Protein AF-A0A3A6EUA2-F1 (afdb_monomer_lite)

pLDDT: mean 83.59, std 13.39, range [35.97, 95.81]

Radius of gyration: 17.65 Å; chains: 1; bounding box: 39×46×36 Å

Structure (mmCIF, N/CA/C/O backbone):
data_AF-A0A3A6EUA2-F1
#
_entry.id   AF-A0A3A6EUA2-F1
#
loop_
_atom_site.group_PDB
_atom_site.id
_atom_site.type_symbol
_atom_site.label_atom_id
_atom_site.label_alt_id
_atom_site.label_comp_id
_atom_site.label_asym_id
_atom_site.label_entity_id
_atom_site.label_seq_id
_atom_site.pdbx_PDB_ins_code
_atom_site.Cartn_x
_atom_site.Cartn_y
_atom_site.Cartn_z
_atom_site.occupancy
_atom_site.B_iso_or_equiv
_atom_site.auth_seq_id
_atom_site.auth_comp_id
_atom_site.auth_asym_id
_atom_site.auth_atom_id
_atom_site.pdbx_PDB_model_num
ATOM 1 N N . MET A 1 1 ? -10.809 -19.022 -12.053 1.00 84.44 1 MET A N 1
ATOM 2 C CA . MET A 1 1 ? -10.882 -19.783 -10.782 1.00 84.44 1 MET A CA 1
ATOM 3 C C . MET A 1 1 ? -10.867 -18.780 -9.638 1.00 84.44 1 MET A C 1
ATOM 5 O O . MET A 1 1 ? -10.241 -17.745 -9.815 1.00 84.44 1 MET A O 1
ATOM 9 N N . LYS A 1 2 ? -11.580 -19.013 -8.531 1.00 87.06 2 LYS A N 1
ATOM 10 C CA . LYS A 1 2 ? -11.620 -18.087 -7.384 1.00 87.06 2 LYS A CA 1
ATOM 11 C C . LYS A 1 2 ? -11.144 -18.812 -6.129 1.00 87.06 2 LYS A C 1
ATOM 13 O O . LYS A 1 2 ? -11.432 -19.995 -5.977 1.00 87.06 2 LYS A O 1
ATOM 18 N N . TYR A 1 3 ? -10.453 -18.092 -5.256 1.00 91.44 3 TYR A N 1
ATOM 19 C CA . TYR A 1 3 ? -9.999 -18.577 -3.957 1.00 91.44 3 TYR A CA 1
ATOM 20 C C . TYR A 1 3 ? -10.635 -17.722 -2.860 1.00 91.44 3 TYR A C 1
ATOM 22 O O . TYR A 1 3 ? -10.903 -16.541 -3.084 1.00 91.44 3 TYR A O 1
ATOM 30 N N . ARG A 1 4 ? -10.884 -18.318 -1.693 1.00 91.94 4 ARG A N 1
ATOM 31 C CA . ARG A 1 4 ? -11.305 -17.618 -0.477 1.00 91.94 4 ARG A CA 1
ATOM 32 C C . ARG A 1 4 ? -10.273 -17.902 0.606 1.00 91.94 4 ARG A C 1
ATOM 34 O O . ARG A 1 4 ? -9.814 -19.035 0.723 1.00 91.94 4 ARG A O 1
ATOM 41 N N . ILE A 1 5 ? -9.930 -16.873 1.362 1.00 91.94 5 ILE A N 1
ATOM 42 C CA . ILE A 1 5 ? -9.079 -16.960 2.540 1.00 91.94 5 ILE A CA 1
ATOM 43 C C . ILE A 1 5 ? -9.804 -16.239 3.675 1.00 91.94 5 ILE A C 1
ATOM 45 O O . ILE A 1 5 ? -10.404 -15.190 3.443 1.00 91.94 5 ILE A O 1
ATOM 49 N N . GLU A 1 6 ? -9.783 -16.824 4.864 1.00 94.75 6 GLU A N 1
ATOM 50 C CA . GLU A 1 6 ? -10.215 -16.168 6.096 1.00 94.75 6 GLU A CA 1
ATOM 51 C C . GLU A 1 6 ? -8.960 -15.728 6.836 1.00 94.75 6 GLU A C 1
ATOM 53 O O . GLU A 1 6 ? -8.007 -16.498 6.980 1.00 94.75 6 GLU A O 1
ATOM 58 N N . ILE A 1 7 ? -8.935 -14.458 7.213 1.00 94.50 7 ILE A N 1
ATOM 59 C CA . ILE A 1 7 ? -7.774 -13.788 7.780 1.00 94.50 7 ILE A CA 1
ATOM 60 C C . ILE A 1 7 ? -8.240 -12.814 8.851 1.00 94.50 7 ILE A C 1
ATOM 62 O O . ILE A 1 7 ? -9.325 -12.243 8.744 1.00 94.50 7 ILE A O 1
ATOM 66 N N . SER A 1 8 ? -7.410 -12.608 9.867 1.00 94.31 8 SER A N 1
ATOM 67 C CA . SER A 1 8 ? -7.662 -11.582 10.875 1.00 94.31 8 SER A CA 1
ATOM 68 C C . SER A 1 8 ? -7.490 -10.174 10.300 1.00 94.31 8 SER A C 1
ATOM 70 O O . SER A 1 8 ? -6.856 -9.976 9.259 1.00 94.31 8 SER A O 1
ATOM 72 N N . GLU A 1 9 ? -7.993 -9.170 11.020 1.00 91.88 9 GLU A N 1
ATOM 73 C CA . GLU A 1 9 ? -7.796 -7.755 10.680 1.00 91.88 9 GLU A CA 1
ATOM 74 C C . GLU A 1 9 ? -6.305 -7.402 10.526 1.00 91.88 9 GLU A C 1
ATOM 76 O O . GLU A 1 9 ? -5.906 -6.727 9.576 1.00 91.88 9 GLU A O 1
ATOM 81 N N . GLU A 1 10 ? -5.452 -7.930 11.408 1.00 93.62 10 GLU A N 1
ATOM 82 C CA . GLU A 1 10 ? -4.006 -7.704 11.343 1.00 93.62 10 GLU A CA 1
ATOM 83 C C . GLU A 1 10 ? -3.371 -8.367 10.113 1.00 93.62 10 GLU A C 1
ATOM 85 O O . GLU A 1 10 ? -2.523 -7.772 9.449 1.00 93.62 10 GLU A O 1
ATOM 90 N N . GLN A 1 11 ? -3.801 -9.577 9.752 1.00 95.50 11 GLN A N 1
ATOM 91 C CA . GLN A 1 11 ? -3.333 -10.236 8.531 1.00 95.50 11 GLN A CA 1
ATOM 92 C C . GLN A 1 11 ? -3.772 -9.468 7.279 1.00 95.50 11 GLN A C 1
ATOM 94 O O . GLN A 1 11 ? -2.970 -9.295 6.362 1.00 95.50 11 GLN A O 1
ATOM 99 N N . LEU A 1 12 ? -5.007 -8.955 7.254 1.00 93.50 12 LEU A N 1
ATOM 100 C CA . LEU A 1 12 ? -5.506 -8.097 6.179 1.00 93.50 12 LEU A CA 1
ATOM 101 C C . LEU A 1 12 ? -4.660 -6.822 6.047 1.00 93.50 12 LEU A C 1
ATOM 103 O O . LEU A 1 12 ? -4.258 -6.463 4.938 1.00 93.50 12 LEU A O 1
ATOM 107 N N . ARG A 1 13 ? -4.320 -6.183 7.174 1.00 91.44 13 ARG A N 1
ATOM 108 C CA . ARG A 1 13 ? -3.425 -5.017 7.217 1.00 91.44 13 ARG A CA 1
ATOM 109 C C . ARG A 1 13 ? -2.044 -5.338 6.645 1.00 91.44 13 ARG A C 1
ATOM 111 O O . ARG A 1 13 ? -1.555 -4.599 5.793 1.00 91.44 13 ARG A O 1
ATOM 118 N N . VAL A 1 14 ? -1.429 -6.441 7.073 1.00 94.31 14 VAL A N 1
ATOM 119 C CA . VAL A 1 14 ? -0.108 -6.874 6.587 1.00 94.31 14 VAL A CA 1
ATOM 120 C C . VAL A 1 14 ? -0.135 -7.195 5.091 1.00 94.31 14 VAL A C 1
ATOM 122 O O . VAL A 1 14 ? 0.789 -6.815 4.374 1.00 94.31 14 VAL A O 1
ATOM 125 N N . ILE A 1 15 ? -1.193 -7.844 4.593 1.00 95.06 15 ILE A N 1
ATOM 126 C CA . ILE A 1 15 ? -1.358 -8.110 3.157 1.00 95.06 15 ILE A CA 1
ATOM 127 C C . ILE A 1 15 ? -1.436 -6.796 2.375 1.00 95.06 15 ILE A C 1
ATOM 129 O O . ILE A 1 15 ? -0.753 -6.665 1.361 1.00 95.06 15 ILE A O 1
ATOM 133 N N . GLY A 1 16 ? -2.211 -5.817 2.853 1.00 92.38 16 GLY A N 1
ATOM 134 C CA . GLY A 1 16 ? -2.300 -4.495 2.228 1.00 92.38 16 GLY A CA 1
ATOM 135 C C . GLY A 1 16 ? -0.933 -3.827 2.085 1.00 92.38 16 GLY A C 1
ATOM 136 O O . GLY A 1 16 ? -0.552 -3.444 0.980 1.00 92.38 16 GLY A O 1
ATOM 137 N N . LEU A 1 17 ? -0.160 -3.786 3.177 1.00 90.88 17 LEU A N 1
ATOM 138 C CA . LEU A 1 17 ? 1.201 -3.236 3.182 1.00 90.88 17 LEU A CA 1
ATOM 139 C C . LEU A 1 17 ? 2.130 -3.970 2.208 1.00 90.88 17 LEU A C 1
ATOM 141 O O . LEU A 1 17 ? 2.825 -3.339 1.418 1.00 90.88 17 LEU A O 1
ATOM 145 N N . ALA A 1 18 ? 2.111 -5.304 2.216 1.00 93.94 18 ALA A N 1
ATOM 146 C CA . ALA A 1 18 ? 2.976 -6.102 1.354 1.00 93.94 18 ALA A CA 1
ATOM 147 C C . ALA A 1 18 ? 2.669 -5.900 -0.141 1.00 93.94 18 ALA A C 1
ATOM 149 O O . ALA A 1 18 ? 3.586 -5.851 -0.966 1.00 93.94 18 ALA A O 1
ATOM 150 N N . VAL A 1 19 ? 1.387 -5.789 -0.507 1.00 93.81 19 VAL A N 1
ATOM 151 C CA . VAL A 1 19 ? 0.981 -5.555 -1.901 1.00 93.81 19 VAL A CA 1
ATOM 152 C C . VAL A 1 19 ? 1.348 -4.140 -2.349 1.00 93.81 19 VAL A C 1
ATOM 154 O O . VAL A 1 19 ? 1.842 -3.980 -3.469 1.00 93.81 19 VAL A O 1
ATOM 157 N N . ASP A 1 20 ? 1.158 -3.136 -1.490 1.00 90.50 20 ASP A N 1
ATOM 158 C CA . ASP A 1 20 ? 1.535 -1.749 -1.773 1.00 90.50 20 ASP A CA 1
ATOM 159 C C . ASP A 1 20 ? 3.057 -1.599 -1.949 1.00 90.50 20 ASP A C 1
ATOM 161 O O . ASP A 1 20 ? 3.524 -1.098 -2.976 1.00 90.50 20 ASP A O 1
ATOM 165 N N . GLU A 1 21 ? 3.862 -2.144 -1.032 1.00 91.56 21 GLU A N 1
ATOM 166 C CA . GLU A 1 21 ? 5.326 -2.138 -1.156 1.00 91.56 21 GLU A CA 1
ATOM 167 C C . GLU A 1 21 ? 5.800 -2.851 -2.425 1.00 91.56 21 GLU A C 1
ATOM 169 O O . GLU A 1 21 ? 6.637 -2.327 -3.172 1.00 91.56 21 GLU A O 1
ATOM 174 N N . TYR A 1 22 ? 5.241 -4.031 -2.719 1.00 92.38 22 TYR A N 1
ATOM 175 C CA . TYR A 1 22 ? 5.538 -4.741 -3.958 1.00 92.38 22 TYR A CA 1
ATOM 176 C C . TYR A 1 22 ? 5.229 -3.867 -5.179 1.00 92.38 22 TYR A C 1
ATOM 178 O O . TYR A 1 22 ? 6.068 -3.750 -6.078 1.00 92.38 22 TYR A O 1
ATOM 186 N N . MET A 1 23 ? 4.058 -3.226 -5.219 1.00 89.56 23 MET A N 1
ATOM 187 C CA . MET A 1 23 ? 3.668 -2.341 -6.314 1.00 89.56 23 MET A CA 1
ATOM 188 C C . MET A 1 23 ? 4.677 -1.202 -6.487 1.00 89.56 23 MET A C 1
ATOM 190 O O . MET A 1 23 ? 5.211 -1.027 -7.588 1.00 89.56 23 MET A O 1
ATOM 194 N N . ARG A 1 24 ? 4.998 -0.477 -5.409 1.00 88.44 24 ARG A N 1
ATOM 195 C CA . ARG A 1 24 ? 5.923 0.666 -5.433 1.00 88.44 24 ARG A CA 1
ATOM 196 C C . ARG A 1 24 ? 7.300 0.274 -5.955 1.00 88.44 24 ARG A C 1
ATOM 198 O O . ARG A 1 24 ? 7.843 0.947 -6.834 1.00 88.44 24 ARG A O 1
ATOM 205 N N . LEU A 1 25 ? 7.824 -0.869 -5.507 1.00 89.12 25 LEU A N 1
ATOM 206 C CA . LEU A 1 25 ? 9.095 -1.420 -5.983 1.00 89.12 25 LEU A CA 1
ATOM 207 C C . LEU A 1 25 ? 9.061 -1.770 -7.477 1.00 89.12 25 LEU A C 1
ATOM 209 O O . LEU A 1 25 ? 10.017 -1.491 -8.203 1.00 89.12 25 LEU A O 1
ATOM 213 N N . ARG A 1 26 ? 7.973 -2.379 -7.972 1.00 87.31 26 ARG A N 1
ATOM 214 C CA . ARG A 1 26 ? 7.845 -2.736 -9.401 1.00 87.31 26 ARG A CA 1
ATOM 215 C C . ARG A 1 26 ? 7.635 -1.526 -10.309 1.00 87.31 26 ARG A C 1
ATOM 217 O O . ARG A 1 26 ? 7.887 -1.665 -11.512 1.00 87.31 26 ARG A O 1
ATOM 224 N N . MET A 1 27 ? 7.166 -0.411 -9.754 1.00 83.81 27 MET A N 1
ATOM 225 C CA . MET A 1 27 ? 6.855 0.827 -10.470 1.00 83.81 27 MET A CA 1
ATOM 226 C C . MET A 1 27 ? 7.936 1.900 -10.359 1.00 83.81 27 MET A C 1
ATOM 228 O O . MET A 1 27 ? 7.920 2.850 -11.138 1.00 83.81 27 MET A O 1
ATOM 232 N N . GLY A 1 28 ? 8.888 1.747 -9.440 1.00 87.62 28 GLY A N 1
ATOM 233 C CA . GLY A 1 28 ? 9.893 2.772 -9.178 1.00 87.62 28 GLY A CA 1
ATOM 234 C C . GLY A 1 28 ? 9.348 3.977 -8.405 1.00 87.62 28 GLY A C 1
ATOM 235 O O . GLY A 1 28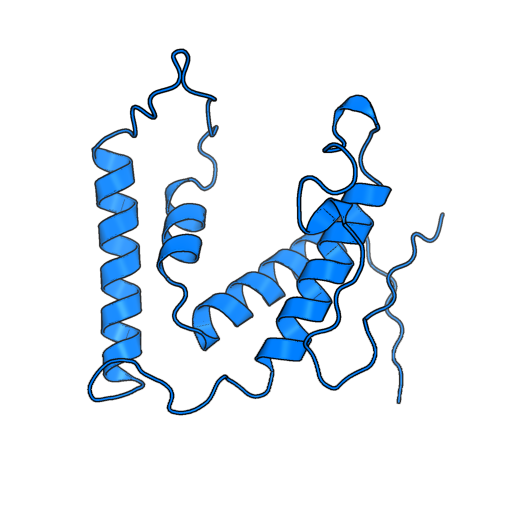 ? 9.902 5.068 -8.508 1.00 87.62 28 GLY A O 1
ATOM 236 N N . GLN A 1 29 ? 8.262 3.803 -7.643 1.00 88.31 29 GLN A N 1
ATOM 237 C CA . GLN A 1 29 ? 7.668 4.843 -6.790 1.00 88.31 29 GLN A CA 1
ATOM 238 C C . GLN A 1 29 ? 8.432 4.945 -5.463 1.00 88.31 29 GLN A C 1
ATOM 240 O O . GLN A 1 29 ? 7.934 4.614 -4.389 1.00 88.31 29 GLN A O 1
ATOM 245 N N . PHE A 1 30 ? 9.700 5.348 -5.54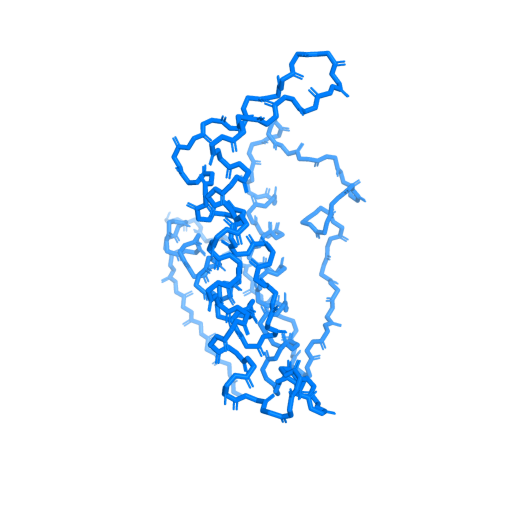8 1.00 92.06 30 PHE A N 1
ATOM 246 C CA . PHE A 1 30 ? 10.593 5.375 -4.388 1.00 92.06 30 PHE A CA 1
ATOM 247 C C . PHE A 1 30 ? 10.417 6.595 -3.495 1.00 92.06 30 PHE A C 1
ATOM 249 O O . PHE A 1 30 ? 10.916 6.571 -2.378 1.00 92.06 30 PHE A O 1
ATOM 256 N N . ASP A 1 31 ? 9.729 7.635 -3.968 1.00 89.44 31 ASP A N 1
ATOM 257 C CA . ASP A 1 31 ? 9.362 8.783 -3.138 1.00 89.44 31 ASP A CA 1
ATOM 258 C C . ASP A 1 31 ? 8.458 8.338 -1.986 1.00 89.44 31 ASP A C 1
ATOM 260 O O . ASP A 1 31 ? 8.832 8.485 -0.824 1.00 89.44 31 ASP A O 1
ATOM 264 N N . ASP A 1 32 ? 7.343 7.679 -2.310 1.00 87.00 32 ASP A N 1
ATOM 265 C CA . ASP A 1 32 ? 6.382 7.220 -1.308 1.00 87.00 32 ASP A CA 1
ATOM 266 C C . 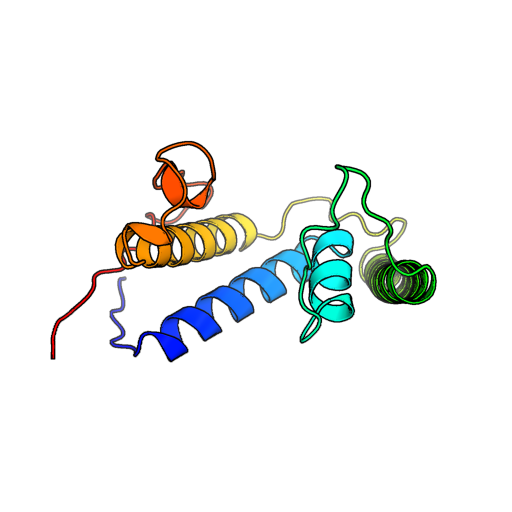ASP A 1 32 ? 6.995 6.131 -0.404 1.00 87.00 32 ASP A C 1
ATOM 268 O O . ASP A 1 32 ? 6.822 6.147 0.813 1.00 87.00 32 ASP A O 1
ATOM 272 N N . LEU A 1 33 ? 7.763 5.185 -0.973 1.00 90.25 33 LEU A N 1
ATOM 273 C CA . LEU A 1 33 ? 8.474 4.163 -0.186 1.00 90.25 33 LEU A CA 1
ATOM 274 C C . LEU A 1 33 ? 9.486 4.790 0.789 1.00 90.25 33 LEU A C 1
ATOM 276 O O . LEU A 1 33 ? 9.592 4.365 1.937 1.00 90.25 33 LEU A O 1
ATOM 280 N N . ALA A 1 34 ? 10.257 5.782 0.338 1.00 91.94 34 ALA A N 1
ATOM 281 C CA . ALA A 1 34 ? 11.239 6.447 1.184 1.00 91.94 34 ALA A CA 1
ATOM 282 C C . ALA A 1 34 ? 10.577 7.278 2.283 1.00 91.94 34 ALA A C 1
ATOM 284 O O . ALA A 1 34 ? 11.120 7.346 3.387 1.00 91.94 34 ALA A O 1
ATOM 285 N N . GLU A 1 35 ? 9.423 7.885 1.996 1.00 87.38 35 GLU A N 1
ATOM 286 C CA . GLU A 1 35 ? 8.609 8.563 2.996 1.00 87.38 35 GLU A CA 1
ATOM 287 C C . GLU A 1 35 ? 8.162 7.570 4.072 1.00 87.38 35 GLU A C 1
ATOM 289 O O . GLU A 1 35 ? 8.511 7.742 5.241 1.00 87.38 35 GLU A O 1
ATOM 294 N N . ASP A 1 36 ? 7.500 6.479 3.696 1.00 85.44 36 ASP A N 1
ATOM 295 C CA . ASP A 1 36 ? 6.998 5.513 4.676 1.00 85.44 36 ASP A CA 1
ATOM 296 C C . ASP A 1 36 ? 8.123 4.927 5.547 1.00 85.44 36 ASP A C 1
ATOM 298 O O . ASP A 1 36 ? 7.997 4.906 6.770 1.00 85.44 36 ASP A O 1
ATOM 302 N N . LEU A 1 37 ? 9.282 4.596 4.968 1.00 88.12 37 LEU A N 1
ATOM 303 C CA . LEU A 1 37 ? 10.445 4.110 5.725 1.00 88.12 37 LEU A CA 1
ATOM 304 C C . LEU A 1 37 ? 11.110 5.174 6.614 1.00 88.12 37 LEU A C 1
ATOM 306 O O . LEU A 1 37 ? 11.700 4.849 7.648 1.00 88.12 37 LEU A O 1
ATOM 310 N N . ALA A 1 38 ? 11.111 6.443 6.199 1.00 87.38 38 ALA A N 1
ATOM 311 C CA . ALA A 1 38 ? 11.743 7.515 6.964 1.00 87.38 38 ALA A CA 1
ATOM 312 C C . ALA A 1 38 ? 10.889 7.953 8.158 1.00 87.38 38 ALA A C 1
ATOM 314 O O . ALA A 1 38 ? 11.457 8.330 9.187 1.00 87.38 38 ALA A O 1
ATOM 315 N N . TYR A 1 39 ? 9.563 7.902 8.011 1.00 79.56 39 TYR A N 1
ATOM 316 C CA . TYR A 1 39 ? 8.596 8.310 9.031 1.00 79.56 39 TYR A CA 1
ATOM 317 C C . TYR A 1 39 ? 8.025 7.141 9.844 1.00 79.56 39 TYR A C 1
ATOM 319 O O . TYR A 1 39 ? 7.212 7.386 10.736 1.00 79.56 39 TYR A O 1
ATOM 327 N N . ASP A 1 40 ? 8.442 5.899 9.587 1.00 82.56 40 ASP A N 1
ATOM 328 C CA . ASP A 1 40 ? 8.016 4.743 10.379 1.00 82.56 40 ASP A CA 1
ATOM 329 C C . ASP A 1 40 ? 8.327 4.932 11.875 1.00 82.56 40 ASP A C 1
ATOM 331 O O . ASP A 1 40 ? 9.427 5.333 12.267 1.00 82.56 40 ASP A O 1
ATOM 335 N N . GLY A 1 41 ? 7.319 4.697 12.716 1.00 70.81 41 GLY A N 1
ATOM 336 C CA . GLY A 1 41 ? 7.375 4.919 14.163 1.00 70.81 41 GLY A CA 1
ATOM 337 C C . GLY A 1 41 ? 7.492 6.384 14.609 1.00 70.81 41 GLY A C 1
ATOM 338 O O . GLY A 1 41 ? 7.521 6.649 15.813 1.00 70.81 41 GLY A O 1
ATOM 339 N N . ILE A 1 42 ? 7.535 7.349 13.685 1.00 71.69 42 ILE A N 1
ATOM 340 C CA . ILE A 1 42 ? 7.582 8.778 14.001 1.00 71.69 42 ILE A CA 1
ATOM 341 C C . ILE A 1 42 ? 6.157 9.327 13.927 1.00 71.69 42 ILE A C 1
ATOM 343 O O . ILE A 1 42 ? 5.530 9.262 12.867 1.00 71.69 42 ILE A O 1
ATOM 347 N N . PRO A 1 43 ? 5.621 9.913 15.015 1.00 59.50 43 PRO A N 1
ATOM 348 C CA . PRO A 1 43 ? 4.336 10.582 14.952 1.00 59.50 43 PRO A CA 1
ATOM 349 C C . PRO A 1 43 ? 4.396 11.638 13.851 1.00 59.50 43 PRO A C 1
ATOM 351 O O . PRO A 1 43 ? 5.185 12.583 13.934 1.00 59.50 43 PRO A O 1
ATOM 354 N N . ARG A 1 44 ? 3.551 11.492 12.822 1.00 54.88 44 ARG A N 1
ATOM 355 C CA . ARG A 1 44 ? 3.266 12.554 11.850 1.00 54.88 44 ARG A CA 1
ATOM 356 C C . ARG A 1 44 ? 2.494 13.636 12.601 1.00 54.88 44 ARG A C 1
ATOM 358 O O . ARG A 1 44 ? 1.285 13.782 12.447 1.00 54.88 44 ARG A O 1
ATOM 365 N N . VAL A 1 45 ? 3.162 14.328 13.526 1.00 46.62 45 VAL A N 1
ATOM 366 C CA . VAL A 1 45 ? 2.566 15.432 14.261 1.00 46.62 45 VAL A CA 1
ATOM 367 C C . VAL A 1 45 ? 2.187 16.426 13.188 1.00 46.62 45 VAL A C 1
ATOM 369 O O . VAL A 1 45 ? 3.047 16.962 12.493 1.00 46.62 45 VAL A O 1
ATOM 372 N N . LYS A 1 46 ? 0.879 16.612 13.037 1.00 41.56 46 LYS A N 1
ATOM 373 C CA . LYS A 1 46 ? 0.247 17.754 12.398 1.00 41.56 46 LYS A CA 1
ATOM 374 C C . LYS A 1 46 ? 0.944 18.982 12.983 1.00 41.56 46 LYS A C 1
ATOM 376 O O . LYS A 1 46 ? 0.581 19.437 14.065 1.00 41.56 46 LYS A O 1
ATOM 381 N N . ALA A 1 47 ? 2.030 19.425 12.352 1.00 39.06 47 ALA A N 1
ATOM 382 C CA . ALA A 1 47 ? 2.813 20.546 12.821 1.00 39.06 47 ALA A CA 1
ATOM 383 C C . ALA A 1 47 ? 1.906 21.764 12.675 1.00 39.06 47 ALA A C 1
ATOM 385 O O . ALA A 1 47 ? 1.690 22.300 11.586 1.00 39.06 47 ALA A O 1
ATOM 386 N N . LEU A 1 48 ? 1.249 22.080 13.790 1.00 38.06 48 LEU A N 1
ATOM 387 C CA . LEU A 1 48 ? 0.914 23.410 14.260 1.00 38.06 48 LEU A CA 1
ATOM 388 C C . LEU A 1 48 ? 1.450 24.480 13.298 1.00 38.06 48 LEU A C 1
ATOM 390 O O . LEU A 1 48 ? 2.662 24.619 13.175 1.00 38.06 48 LEU A O 1
ATOM 394 N N . THR A 1 49 ? 0.535 25.228 12.664 1.00 35.97 49 THR A N 1
ATOM 395 C CA . THR A 1 49 ? 0.722 26.414 11.785 1.00 35.97 49 THR A CA 1
ATOM 396 C C . THR A 1 49 ? 0.627 26.247 10.261 1.00 35.97 49 THR A C 1
ATOM 398 O O . THR A 1 49 ? 0.665 27.254 9.558 1.00 35.97 49 THR A O 1
ATOM 401 N N . GLY A 1 50 ? 0.408 25.047 9.710 1.00 40.78 50 GLY A N 1
ATOM 402 C CA . GLY A 1 50 ? 0.179 24.913 8.256 1.00 40.78 50 GLY A CA 1
ATOM 403 C C . GLY A 1 50 ? 1.444 25.075 7.401 1.00 40.78 50 GLY A C 1
ATOM 404 O O . GLY A 1 50 ? 1.361 25.243 6.186 1.00 40.78 50 GLY A O 1
ATOM 405 N N . LYS A 1 51 ? 2.623 24.979 8.026 1.00 40.47 51 LYS A N 1
ATOM 406 C CA . LYS A 1 51 ? 3.907 24.746 7.362 1.00 40.47 51 LYS A CA 1
ATOM 407 C C . LYS A 1 51 ? 4.528 23.490 7.953 1.00 40.47 51 LYS A C 1
ATOM 409 O O . LYS A 1 51 ? 4.767 23.425 9.153 1.00 40.47 51 LYS A O 1
ATOM 414 N N . TYR A 1 52 ? 4.804 22.506 7.107 1.00 51.03 52 TYR A N 1
ATOM 415 C CA . TYR A 1 52 ? 5.581 21.340 7.500 1.00 51.03 52 TYR A CA 1
ATOM 416 C C . TYR A 1 52 ? 7.015 21.783 7.839 1.00 51.03 52 TYR A C 1
ATOM 418 O O . TYR A 1 52 ? 7.842 21.974 6.949 1.00 51.03 52 TYR A O 1
ATOM 426 N N . THR A 1 53 ? 7.332 21.970 9.121 1.00 48.69 53 THR A N 1
ATOM 427 C CA . THR A 1 53 ? 8.724 21.935 9.591 1.00 48.69 53 THR A CA 1
ATOM 428 C C . THR A 1 53 ? 9.145 20.481 9.627 1.00 48.69 53 THR A C 1
ATOM 430 O O . THR A 1 53 ? 9.063 19.813 10.653 1.00 48.69 53 THR A O 1
ATOM 433 N N . TYR A 1 54 ? 9.531 19.964 8.469 1.00 56.06 54 TYR A N 1
ATOM 434 C CA . TYR A 1 54 ? 10.194 18.680 8.422 1.00 56.06 54 TYR A CA 1
ATOM 435 C C . TYR A 1 54 ? 11.545 18.824 9.125 1.00 56.06 54 TYR A C 1
ATOM 437 O O . TYR A 1 54 ? 12.323 19.722 8.796 1.00 56.06 54 TYR A O 1
ATOM 445 N N . ASP A 1 55 ? 11.819 17.956 10.096 1.00 69.38 55 ASP A N 1
ATOM 446 C CA . ASP A 1 55 ? 13.164 17.801 10.638 1.00 69.38 55 ASP A CA 1
ATOM 447 C C . ASP A 1 55 ? 14.124 17.611 9.454 1.00 69.38 55 ASP A C 1
ATOM 449 O O . ASP A 1 55 ? 13.958 16.702 8.632 1.00 69.38 55 ASP A O 1
ATOM 453 N N . THR A 1 56 ? 15.097 18.510 9.318 1.00 73.81 56 THR A N 1
ATOM 454 C CA . THR A 1 56 ? 16.046 18.497 8.199 1.00 73.81 56 THR A CA 1
ATOM 455 C C . THR A 1 56 ? 16.801 17.169 8.131 1.00 73.81 56 THR A C 1
ATOM 457 O O . THR A 1 56 ? 17.163 16.723 7.039 1.00 73.81 56 THR A O 1
ATOM 460 N N . ALA A 1 57 ? 16.972 16.481 9.267 1.00 79.19 57 ALA A N 1
ATOM 461 C CA . ALA A 1 57 ? 17.532 15.139 9.319 1.00 79.19 57 ALA A CA 1
ATOM 462 C C . ALA A 1 57 ? 16.604 14.091 8.678 1.00 79.19 57 ALA A C 1
ATOM 464 O O . ALA A 1 57 ? 17.085 13.237 7.929 1.00 79.19 57 ALA A O 1
ATOM 465 N N . LEU A 1 58 ? 15.287 14.178 8.897 1.00 80.38 58 LEU A N 1
ATOM 466 C CA . LEU A 1 58 ? 14.301 13.272 8.295 1.00 80.38 58 LEU A CA 1
ATOM 467 C C . LEU A 1 58 ? 14.171 13.485 6.789 1.00 80.38 58 LEU A C 1
ATOM 469 O O . LEU A 1 58 ? 14.193 12.511 6.038 1.00 80.38 58 LEU A O 1
ATOM 473 N N . GLN A 1 59 ? 14.136 14.735 6.318 1.00 83.12 59 GLN A N 1
ATOM 474 C CA . GLN A 1 59 ? 14.135 15.012 4.874 1.00 83.12 59 GLN A CA 1
ATOM 475 C C . GLN A 1 59 ? 15.384 14.463 4.192 1.00 83.12 59 GLN A C 1
ATOM 477 O O . GLN A 1 59 ? 15.308 13.866 3.115 1.00 83.12 59 GLN A O 1
ATOM 482 N N . LYS A 1 60 ? 16.545 14.642 4.834 1.00 88.31 60 LYS A N 1
ATOM 483 C CA . LYS A 1 60 ? 17.811 14.111 4.335 1.00 88.31 60 LYS A CA 1
ATOM 484 C C . LYS A 1 60 ? 17.797 12.583 4.317 1.00 88.31 60 LYS A C 1
ATOM 486 O O . LYS A 1 60 ? 18.228 11.992 3.331 1.00 88.31 60 LYS A O 1
ATOM 491 N N . ARG A 1 61 ? 17.264 11.937 5.361 1.00 88.50 61 ARG A N 1
ATOM 492 C CA . ARG A 1 61 ? 17.095 10.478 5.418 1.00 88.50 61 ARG A CA 1
ATOM 493 C C . ARG A 1 61 ? 16.193 9.971 4.290 1.00 88.50 61 ARG A C 1
ATOM 495 O O . ARG A 1 61 ? 16.615 9.073 3.569 1.00 88.50 61 ARG A O 1
ATOM 502 N N . CYS A 1 62 ? 15.020 10.574 4.101 1.00 90.44 62 CYS A N 1
ATOM 503 C CA . CYS A 1 62 ? 14.094 10.232 3.019 1.00 90.44 62 CYS A CA 1
ATOM 504 C C . CYS A 1 62 ? 14.772 10.378 1.645 1.00 90.44 62 CYS A C 1
ATOM 506 O O . CYS A 1 62 ? 14.823 9.429 0.864 1.00 90.44 62 CYS A O 1
ATOM 508 N N . SER A 1 63 ? 15.431 11.515 1.400 1.00 92.31 63 SER A N 1
ATOM 509 C CA . SER A 1 63 ? 16.161 11.767 0.148 1.00 92.31 63 SER A CA 1
ATOM 510 C C . SER A 1 63 ? 17.255 10.725 -0.112 1.00 92.31 63 SER A C 1
ATOM 512 O O . SER A 1 63 ? 17.414 10.252 -1.235 1.00 92.31 63 SER A O 1
ATOM 514 N N . ASN A 1 64 ? 18.001 10.331 0.924 1.00 94.25 64 ASN A N 1
ATOM 515 C CA . ASN A 1 64 ? 19.044 9.313 0.808 1.00 94.25 64 ASN A CA 1
ATOM 516 C C . ASN A 1 64 ? 18.471 7.933 0.457 1.00 94.25 64 ASN A C 1
ATOM 518 O O . ASN A 1 64 ? 19.019 7.258 -0.412 1.00 94.25 64 ASN A O 1
ATOM 522 N N . ILE A 1 65 ? 17.374 7.528 1.107 1.00 94.56 65 ILE A N 1
ATOM 523 C CA . ILE A 1 65 ? 16.698 6.250 0.838 1.00 94.56 65 ILE A CA 1
ATOM 524 C C . ILE A 1 65 ? 16.181 6.230 -0.603 1.00 94.56 65 ILE A C 1
ATOM 526 O O . ILE A 1 65 ? 16.507 5.310 -1.353 1.00 94.56 65 ILE A O 1
ATOM 530 N N . LYS A 1 66 ? 15.461 7.279 -1.021 1.00 95.19 66 LYS A N 1
ATOM 531 C CA . LYS A 1 66 ? 14.978 7.437 -2.399 1.00 95.19 66 LYS A CA 1
ATOM 532 C C . LYS A 1 66 ? 16.115 7.281 -3.409 1.00 95.19 66 LYS A C 1
ATOM 534 O O . LYS A 1 66 ? 16.010 6.481 -4.334 1.00 95.19 66 LYS A O 1
ATOM 539 N N . ASN A 1 67 ? 17.208 8.025 -3.222 1.00 95.25 67 ASN A N 1
ATOM 540 C CA . ASN A 1 67 ? 18.342 8.020 -4.147 1.00 95.25 67 ASN A CA 1
ATOM 541 C C . ASN A 1 67 ? 19.002 6.638 -4.253 1.00 95.25 67 ASN A C 1
ATOM 543 O O . ASN A 1 67 ? 19.435 6.254 -5.339 1.00 95.25 67 ASN A O 1
ATOM 547 N N . LEU A 1 68 ? 19.065 5.883 -3.151 1.00 95.81 68 LEU A N 1
ATOM 548 C CA . LEU A 1 68 ? 19.601 4.522 -3.148 1.00 95.81 68 LEU A CA 1
ATOM 549 C C . LEU A 1 68 ? 18.741 3.576 -3.998 1.00 95.81 68 LEU A C 1
ATOM 551 O O . LEU A 1 68 ? 19.271 2.869 -4.858 1.00 95.81 68 LEU A O 1
ATOM 555 N N . PHE A 1 69 ? 17.423 3.580 -3.786 1.00 93.81 69 PHE A N 1
ATOM 556 C CA . PHE A 1 69 ? 16.509 2.736 -4.556 1.00 93.81 69 PHE A CA 1
ATOM 557 C C . PHE A 1 69 ? 16.451 3.140 -6.032 1.00 93.81 69 PHE A C 1
ATOM 559 O O . PHE A 1 69 ? 16.500 2.274 -6.904 1.00 93.81 69 PHE A O 1
ATOM 566 N N . ASP A 1 70 ? 16.426 4.440 -6.322 1.00 92.25 70 ASP A N 1
ATOM 567 C CA . ASP A 1 70 ? 16.436 4.960 -7.690 1.00 92.25 70 ASP A CA 1
ATOM 568 C C . ASP A 1 70 ? 17.715 4.557 -8.442 1.00 92.25 70 ASP A C 1
ATOM 570 O O . ASP A 1 70 ? 17.652 4.107 -9.588 1.00 92.25 70 ASP A O 1
ATOM 574 N N . ALA A 1 71 ? 18.878 4.619 -7.784 1.00 92.88 71 ALA A N 1
ATOM 575 C CA . ALA A 1 71 ? 20.132 4.142 -8.360 1.00 92.88 71 ALA A CA 1
ATOM 576 C C . ALA A 1 71 ? 20.074 2.640 -8.691 1.00 92.88 71 ALA A C 1
ATOM 578 O O . ALA A 1 71 ? 20.381 2.247 -9.819 1.00 92.88 71 ALA A O 1
ATOM 579 N N . ALA A 1 72 ? 19.618 1.808 -7.748 1.00 92.19 72 ALA A N 1
ATOM 580 C CA . ALA A 1 72 ? 19.464 0.369 -7.967 1.00 92.19 72 ALA A CA 1
ATOM 581 C C . ALA A 1 72 ? 18.477 0.061 -9.109 1.00 92.19 72 ALA A C 1
ATOM 583 O O . ALA A 1 72 ? 18.732 -0.802 -9.951 1.00 92.19 72 ALA A O 1
ATOM 584 N N . TYR A 1 73 ? 17.372 0.801 -9.191 1.00 91.06 73 TYR A N 1
ATOM 585 C CA . TYR A 1 73 ? 16.362 0.622 -10.229 1.00 91.06 73 TYR A CA 1
ATOM 586 C C . TYR A 1 73 ? 16.858 1.037 -11.614 1.00 91.06 73 TYR A C 1
ATOM 588 O O . TYR A 1 73 ? 16.615 0.332 -12.592 1.00 91.06 73 TYR A O 1
ATOM 596 N N . LYS A 1 74 ? 17.617 2.134 -11.711 1.00 90.19 74 LYS A N 1
ATOM 597 C CA . LYS A 1 74 ? 18.275 2.559 -12.956 1.00 90.19 74 LYS A CA 1
ATOM 598 C C . LYS A 1 74 ? 19.291 1.537 -13.452 1.00 90.19 74 LYS A C 1
ATOM 600 O O . LYS A 1 74 ? 19.376 1.321 -14.659 1.00 90.19 74 LYS A O 1
ATOM 605 N N . MET A 1 75 ? 20.015 0.885 -12.539 1.00 90.81 75 MET A N 1
ATOM 606 C CA . MET A 1 75 ? 20.913 -0.223 -12.878 1.00 90.81 75 MET A CA 1
ATOM 607 C C . MET A 1 75 ? 20.146 -1.455 -13.374 1.00 90.81 75 MET A C 1
ATOM 609 O O . MET A 1 75 ? 20.580 -2.097 -14.327 1.00 90.81 75 MET A O 1
ATOM 613 N N . ALA A 1 76 ? 19.003 -1.772 -12.760 1.00 89.00 76 ALA A N 1
ATOM 614 C CA . ALA A 1 76 ? 18.162 -2.897 -13.165 1.00 89.00 76 ALA A CA 1
ATOM 615 C C . ALA A 1 76 ? 17.412 -2.654 -14.492 1.00 89.00 76 ALA A C 1
ATOM 617 O O . ALA A 1 76 ? 17.155 -3.605 -15.231 1.00 89.00 76 ALA A O 1
ATOM 618 N N . PHE A 1 77 ? 17.068 -1.399 -14.809 1.00 85.62 77 PHE A N 1
ATOM 619 C CA . PHE A 1 77 ? 16.312 -1.004 -16.007 1.00 85.62 77 PHE A CA 1
ATOM 620 C C . PHE A 1 77 ? 17.008 0.142 -16.771 1.00 85.62 77 PHE A C 1
ATOM 622 O O . PHE A 1 77 ? 16.544 1.290 -16.755 1.00 85.62 77 PHE A O 1
ATOM 629 N N . PRO A 1 78 ? 18.132 -0.133 -17.457 1.00 79.38 78 PRO A N 1
ATOM 630 C CA . PRO A 1 78 ? 18.880 0.888 -18.182 1.00 79.38 78 PRO A CA 1
ATOM 631 C C . PRO A 1 78 ? 18.106 1.427 -19.402 1.00 79.38 78 PRO A C 1
ATOM 633 O O . PRO A 1 78 ? 17.246 0.736 -19.949 1.00 79.38 78 PRO A O 1
ATOM 636 N N . PRO A 1 79 ? 18.415 2.650 -19.879 1.00 75.25 79 PRO A N 1
ATOM 637 C CA . PRO A 1 79 ? 19.455 3.556 -19.377 1.00 75.25 79 PRO A CA 1
ATOM 638 C C . PRO A 1 79 ? 18.974 4.566 -18.319 1.00 75.25 79 PRO A C 1
ATOM 640 O O . PRO A 1 79 ? 19.793 5.294 -17.767 1.00 75.25 79 PRO A O 1
ATOM 643 N N . ARG A 1 80 ? 17.662 4.675 -18.062 1.00 71.75 80 ARG A N 1
ATOM 644 C CA . ARG A 1 80 ? 17.083 5.751 -17.227 1.00 71.75 80 ARG A CA 1
ATOM 645 C C . ARG A 1 80 ? 16.176 5.266 -16.094 1.00 71.75 80 ARG A C 1
ATOM 647 O O . ARG A 1 80 ? 15.526 6.096 -15.470 1.00 71.75 80 ARG A O 1
ATOM 654 N N . GLY A 1 81 ? 16.117 3.961 -15.826 1.00 74.94 81 GLY A N 1
ATOM 655 C CA . GLY A 1 81 ? 15.164 3.411 -14.858 1.00 74.94 81 GLY A CA 1
ATOM 656 C C . GLY A 1 81 ? 13.731 3.442 -15.384 1.00 74.94 81 GLY A C 1
ATOM 657 O O . GLY A 1 81 ? 12.797 3.539 -14.603 1.00 74.94 81 GLY A O 1
ATOM 658 N N . TYR A 1 82 ? 13.533 3.414 -16.705 1.00 70.44 82 TYR A N 1
ATOM 659 C CA . TYR A 1 82 ? 12.197 3.389 -17.296 1.00 70.44 82 TYR A CA 1
ATOM 660 C C . TYR A 1 82 ? 11.881 1.986 -17.794 1.00 70.44 82 TYR A C 1
ATOM 662 O O . TYR A 1 82 ? 12.556 1.460 -18.681 1.00 70.44 82 TYR A O 1
ATOM 670 N N . ARG A 1 83 ? 10.817 1.390 -17.256 1.00 71.25 83 ARG A N 1
ATOM 671 C CA . ARG A 1 83 ? 10.212 0.222 -17.887 1.00 71.25 83 ARG A CA 1
ATOM 672 C C . ARG A 1 83 ? 9.370 0.720 -19.057 1.00 71.25 83 ARG A C 1
ATOM 674 O O . ARG A 1 83 ? 8.423 1.467 -18.850 1.00 71.25 83 ARG A O 1
ATOM 681 N N . GLY A 1 84 ? 9.692 0.275 -20.275 1.00 67.56 84 GLY A N 1
ATOM 682 C CA . GLY A 1 84 ? 8.951 0.626 -21.500 1.00 67.56 84 GLY A CA 1
ATOM 683 C C . GLY A 1 84 ? 7.453 0.285 -21.468 1.00 67.56 84 GLY A C 1
ATOM 684 O O . GLY A 1 84 ? 6.698 0.742 -22.318 1.00 67.56 84 GLY A O 1
ATOM 685 N N . ARG A 1 85 ? 7.026 -0.513 -20.485 1.00 71.94 85 ARG A N 1
ATOM 686 C CA . ARG A 1 85 ? 5.637 -0.838 -20.165 1.00 71.94 85 ARG A CA 1
ATOM 687 C C . ARG A 1 85 ? 5.473 -0.933 -18.647 1.00 71.94 85 ARG A C 1
ATOM 689 O O . ARG A 1 85 ? 6.417 -1.335 -17.961 1.00 71.94 85 ARG A O 1
ATOM 696 N N . GLN A 1 86 ? 4.283 -0.613 -18.134 1.00 75.38 86 GLN A N 1
ATOM 697 C CA . GLN A 1 86 ? 3.931 -0.919 -16.743 1.00 75.38 86 GLN A CA 1
ATOM 698 C C . GLN A 1 86 ? 4.096 -2.419 -16.473 1.00 75.38 86 GLN A C 1
ATOM 700 O O . GLN A 1 86 ? 3.985 -3.245 -17.382 1.00 75.38 86 GLN A O 1
ATOM 705 N N . HIS A 1 87 ? 4.398 -2.773 -15.225 1.00 83.06 87 HIS A N 1
ATOM 706 C CA . HIS A 1 87 ? 4.496 -4.176 -14.852 1.00 83.06 87 HIS A CA 1
ATOM 707 C C . HIS A 1 87 ? 3.129 -4.859 -14.982 1.00 83.06 87 HIS A C 1
ATOM 709 O O . HIS A 1 87 ? 2.124 -4.281 -14.581 1.00 8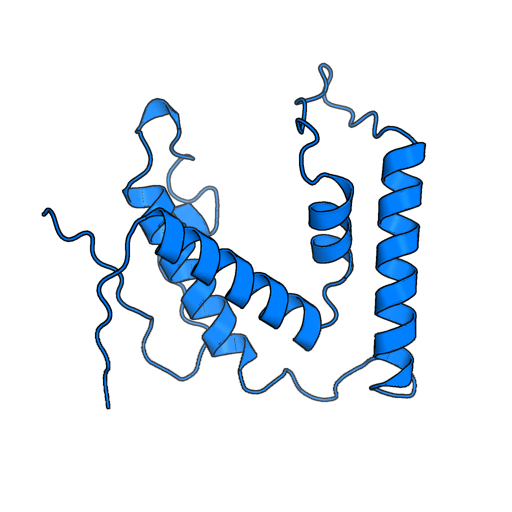3.06 87 HIS A O 1
ATOM 715 N N . ASP A 1 88 ? 3.093 -6.094 -15.489 1.00 84.00 88 ASP A N 1
ATOM 716 C CA . ASP A 1 88 ? 1.832 -6.777 -15.821 1.00 84.00 88 ASP A CA 1
ATOM 717 C C . ASP A 1 88 ? 0.904 -6.954 -14.598 1.00 84.00 88 ASP A C 1
ATOM 719 O O . ASP A 1 88 ? -0.314 -6.963 -14.747 1.00 84.00 88 ASP A O 1
ATOM 723 N N . SER A 1 89 ? 1.462 -7.028 -13.382 1.00 88.06 89 SER A N 1
ATOM 724 C CA . SER A 1 89 ? 0.686 -7.115 -12.135 1.00 88.06 89 SER A CA 1
ATOM 725 C C . SER A 1 89 ? 0.268 -5.770 -11.535 1.00 88.06 89 SER A C 1
ATOM 727 O O . SER A 1 89 ? -0.436 -5.774 -10.532 1.00 88.06 89 SER A O 1
ATOM 729 N N . TRP A 1 90 ? 0.666 -4.630 -12.115 1.00 88.81 90 TRP A N 1
ATOM 730 C CA . TRP A 1 90 ? 0.397 -3.308 -11.535 1.00 88.81 90 TRP A CA 1
ATOM 731 C C . TRP A 1 90 ? -1.095 -3.084 -11.273 1.00 88.81 90 TRP A C 1
ATOM 733 O O . TRP A 1 90 ? -1.475 -2.797 -10.142 1.00 88.81 90 TRP A O 1
ATOM 743 N N . GLY A 1 91 ? -1.930 -3.300 -12.295 1.00 90.12 91 GLY A N 1
ATOM 744 C CA . GLY A 1 91 ? -3.379 -3.124 -12.189 1.00 90.12 91 GLY A CA 1
ATOM 745 C C . GLY A 1 91 ? -4.012 -4.046 -11.138 1.00 90.12 91 GLY A C 1
ATOM 746 O O . GLY A 1 91 ? -4.889 -3.638 -10.391 1.00 90.12 91 GLY A O 1
ATOM 747 N N . THR A 1 92 ? -3.520 -5.280 -11.014 1.00 92.50 92 THR A N 1
ATOM 748 C CA . THR A 1 92 ? -3.997 -6.214 -9.984 1.00 92.50 92 THR A CA 1
ATOM 749 C C . THR A 1 92 ? -3.575 -5.782 -8.580 1.00 92.50 92 THR A C 1
ATOM 751 O O . THR A 1 92 ? -4.359 -5.907 -7.645 1.00 92.50 92 THR A O 1
ATOM 754 N N . CYS A 1 93 ? -2.352 -5.275 -8.408 1.00 93.00 93 CYS A N 1
ATOM 755 C CA . CYS A 1 93 ? -1.875 -4.808 -7.109 1.00 93.00 93 CYS A CA 1
ATOM 756 C C . CYS A 1 93 ? -2.645 -3.582 -6.625 1.00 93.00 93 CYS A C 1
ATOM 758 O O . CYS A 1 93 ? -3.052 -3.556 -5.469 1.00 93.00 93 CYS A O 1
ATOM 760 N N . ILE A 1 94 ? -2.883 -2.601 -7.499 1.00 90.12 94 ILE A N 1
ATOM 761 C CA . ILE A 1 94 ? -3.628 -1.398 -7.115 1.00 90.12 94 ILE A CA 1
ATOM 762 C C . ILE A 1 94 ? -5.090 -1.722 -6.781 1.00 90.12 94 ILE A C 1
ATOM 764 O O . ILE A 1 94 ? -5.616 -1.201 -5.803 1.00 90.12 94 ILE A O 1
ATOM 768 N N . ASP A 1 95 ? -5.716 -2.658 -7.503 1.00 93.12 95 ASP A N 1
ATOM 769 C CA . ASP A 1 95 ? -7.067 -3.126 -7.177 1.00 93.12 95 ASP A CA 1
ATOM 770 C C . ASP A 1 95 ? -7.119 -3.818 -5.810 1.00 93.12 95 ASP A C 1
ATOM 772 O O . ASP A 1 95 ? -8.048 -3.584 -5.039 1.00 93.12 95 ASP A O 1
ATOM 776 N N . LEU A 1 96 ? -6.114 -4.640 -5.485 1.00 92.94 96 LEU A N 1
ATOM 777 C CA . LEU A 1 96 ? -5.989 -5.280 -4.172 1.00 92.94 96 LEU A CA 1
ATOM 778 C C . LEU A 1 96 ? -5.806 -4.253 -3.052 1.00 92.94 96 LEU A C 1
ATOM 780 O O . LEU A 1 96 ? -6.515 -4.331 -2.053 1.00 92.94 96 LEU A O 1
ATOM 784 N N . VAL A 1 97 ? -4.895 -3.290 -3.219 1.00 91.75 97 VAL A N 1
ATOM 785 C CA . VAL A 1 97 ? -4.660 -2.233 -2.223 1.00 91.75 97 VAL A CA 1
ATOM 786 C C . VAL A 1 97 ? -5.932 -1.426 -2.006 1.00 91.75 97 VAL A C 1
ATOM 788 O O . VAL A 1 97 ? -6.390 -1.318 -0.873 1.00 91.75 97 VAL A O 1
ATOM 791 N N . HIS A 1 98 ? -6.564 -0.938 -3.075 1.00 91.56 98 HIS A N 1
ATOM 792 C CA . HIS A 1 98 ? -7.800 -0.168 -2.957 1.00 91.56 98 HIS A CA 1
ATOM 793 C C . HIS A 1 98 ? -8.925 -0.969 -2.292 1.00 91.56 98 HIS A C 1
ATOM 795 O O . HIS A 1 98 ? -9.664 -0.409 -1.486 1.00 91.56 98 HIS A O 1
ATOM 801 N N . ALA A 1 99 ? -9.052 -2.267 -2.587 1.00 92.62 99 ALA A N 1
ATOM 802 C CA . ALA A 1 99 ? -10.083 -3.101 -1.976 1.00 92.62 99 ALA A CA 1
ATOM 803 C C . ALA A 1 99 ? -9.860 -3.232 -0.463 1.00 92.62 99 ALA A C 1
ATOM 805 O O . ALA A 1 99 ? -10.803 -3.087 0.315 1.00 92.62 99 ALA A O 1
ATOM 806 N N . ILE A 1 100 ? -8.609 -3.472 -0.054 1.00 92.81 100 ILE A N 1
ATOM 807 C CA . ILE A 1 100 ? -8.213 -3.596 1.354 1.00 92.81 100 ILE A CA 1
ATOM 808 C C . ILE A 1 100 ? -8.440 -2.278 2.088 1.00 92.81 100 ILE A C 1
ATOM 810 O O . ILE A 1 100 ? -9.105 -2.260 3.121 1.00 92.81 100 ILE A O 1
ATOM 814 N N . GLU A 1 101 ? -7.940 -1.172 1.542 1.00 90.94 101 GLU A N 1
ATOM 815 C CA . GLU A 1 101 ? -8.063 0.137 2.175 1.00 90.94 101 GLU A CA 1
ATOM 816 C C . GLU A 1 101 ? -9.516 0.617 2.254 1.00 90.94 101 GLU A C 1
ATOM 818 O O . GLU A 1 101 ? -9.910 1.224 3.250 1.00 90.94 101 GLU A O 1
ATOM 823 N N . HIS A 1 102 ? -10.331 0.331 1.233 1.00 92.44 102 HIS A N 1
ATOM 824 C CA . HIS A 1 102 ? -11.755 0.651 1.260 1.00 92.44 102 HIS A CA 1
ATOM 825 C C . HIS A 1 102 ? -12.484 -0.151 2.338 1.00 92.44 102 HIS A C 1
ATOM 827 O O . HIS A 1 102 ? -13.271 0.418 3.093 1.00 92.44 102 HIS A O 1
ATOM 833 N N . GLN A 1 103 ? -12.194 -1.451 2.460 1.00 92.38 103 GLN A N 1
ATOM 834 C CA . GLN A 1 103 ? -12.792 -2.269 3.511 1.00 92.38 103 GLN A CA 1
ATOM 835 C C . GLN A 1 103 ? -12.369 -1.788 4.905 1.00 92.38 103 GLN A C 1
ATOM 837 O O . GLN A 1 103 ? -13.214 -1.621 5.778 1.00 92.38 103 GLN A O 1
ATOM 842 N N . GLN A 1 104 ? -11.091 -1.459 5.098 1.00 90.69 104 GLN A N 1
ATOM 843 C CA . GLN A 1 104 ? -10.607 -0.868 6.349 1.00 90.69 104 GLN A CA 1
ATOM 844 C C . GLN A 1 104 ? -11.278 0.476 6.659 1.00 90.69 104 GLN A C 1
ATOM 846 O O . GLN A 1 104 ? -11.571 0.759 7.817 1.00 90.69 104 GLN A O 1
ATOM 851 N N . TRP A 1 105 ? -11.559 1.301 5.645 1.00 91.69 105 TRP A N 1
ATOM 852 C CA . TRP A 1 105 ? -12.332 2.531 5.828 1.00 91.69 105 TRP A CA 1
ATOM 853 C C . TRP A 1 105 ? -13.787 2.247 6.224 1.00 91.69 105 TRP A C 1
ATOM 855 O O . TRP A 1 105 ? -14.317 2.940 7.089 1.00 91.69 105 TRP A O 1
ATOM 865 N N . LEU A 1 106 ? -14.431 1.226 5.646 1.00 91.31 106 LEU A N 1
ATOM 866 C CA . LEU A 1 106 ? -15.790 0.817 6.025 1.00 91.31 106 LEU A CA 1
ATOM 867 C C . LEU A 1 106 ? -15.863 0.341 7.481 1.00 91.31 106 LEU A C 1
ATOM 869 O O . LEU A 1 106 ? -16.815 0.694 8.184 1.00 91.31 106 LEU A O 1
ATOM 873 N N . ASP A 1 107 ? -14.854 -0.414 7.919 1.00 90.62 107 ASP A N 1
ATOM 874 C CA . ASP A 1 107 ? -14.760 -0.992 9.264 1.00 90.62 107 ASP A CA 1
ATOM 875 C C . ASP A 1 107 ? -14.221 -0.017 10.323 1.00 90.62 107 ASP A C 1
ATOM 877 O O . ASP A 1 107 ? -14.374 -0.260 11.522 1.00 90.62 107 ASP A O 1
ATOM 881 N N . ALA A 1 108 ? -13.618 1.104 9.913 1.00 89.06 108 ALA A N 1
ATOM 882 C CA . ALA A 1 108 ? -13.099 2.099 10.842 1.00 89.06 108 ALA A CA 1
ATOM 883 C C . ALA A 1 108 ? -14.215 2.687 11.737 1.00 89.06 108 ALA A C 1
ATOM 885 O O . ALA A 1 108 ? -15.349 2.857 11.290 1.00 89.06 108 ALA A O 1
ATOM 886 N N . PRO A 1 109 ? -13.918 3.066 12.992 1.00 90.31 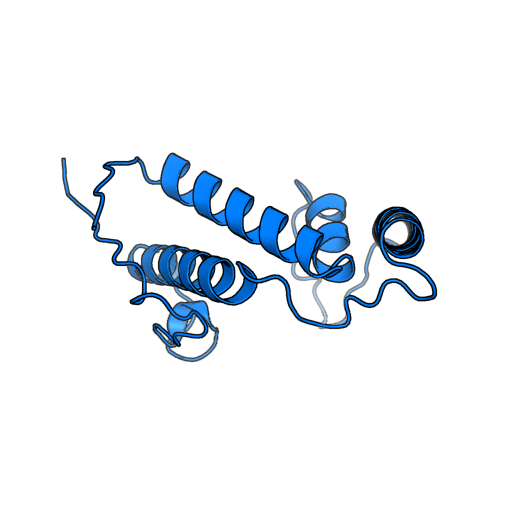109 PRO A N 1
ATOM 887 C CA . PRO A 1 109 ? -14.852 3.823 13.826 1.00 90.31 109 PRO A CA 1
ATOM 888 C C . PRO A 1 109 ? -15.283 5.137 13.155 1.00 90.31 109 PRO A C 1
ATOM 890 O O . PRO A 1 109 ? -14.458 5.803 12.533 1.00 90.31 109 PRO A O 1
ATOM 893 N N . GLU A 1 110 ? -16.549 5.543 13.301 1.00 87.75 110 GLU A N 1
ATOM 894 C CA . GLU A 1 110 ? -17.097 6.748 12.644 1.00 87.75 110 GLU A CA 1
ATOM 895 C C . GLU A 1 110 ? -16.320 8.033 12.978 1.00 87.75 110 GLU A C 1
ATOM 897 O O . GLU A 1 110 ? -16.130 8.887 12.118 1.00 87.75 110 GLU A O 1
ATOM 902 N N . ASP A 1 111 ? -15.792 8.157 14.198 1.00 86.62 111 ASP A N 1
ATOM 903 C CA . ASP A 1 111 ? -14.954 9.286 14.623 1.00 86.62 111 ASP A CA 1
ATOM 904 C C . ASP A 1 111 ? -13.563 9.306 13.963 1.00 86.62 111 ASP A C 1
ATOM 906 O O . ASP A 1 111 ? -12.859 10.317 14.015 1.00 86.62 111 ASP A O 1
ATOM 910 N N . LYS A 1 112 ? -13.172 8.197 13.328 1.00 82.56 112 LYS A N 1
ATOM 911 C CA . LYS A 1 112 ? -11.906 8.018 12.608 1.00 82.56 112 LYS A CA 1
ATOM 912 C C . LYS A 1 112 ? -12.088 7.903 11.095 1.00 82.56 112 LYS A C 1
ATOM 914 O O . LYS A 1 112 ? -11.083 7.864 10.384 1.00 82.56 112 LYS A O 1
ATOM 919 N N . LYS A 1 113 ? -13.326 7.855 10.592 1.00 86.12 113 LYS A N 1
ATOM 920 C CA . LYS A 1 113 ? -13.588 7.799 9.152 1.00 86.12 113 LYS A CA 1
ATOM 921 C C . LYS A 1 113 ? -13.310 9.143 8.500 1.00 86.12 113 LYS A C 1
ATOM 923 O O . LYS A 1 113 ? -13.807 10.194 8.902 1.00 86.12 113 LYS A O 1
ATOM 928 N N . GLU A 1 114 ? -12.538 9.089 7.425 1.00 85.19 114 GLU A N 1
ATOM 929 C CA . GLU A 1 114 ? -12.438 10.192 6.478 1.00 85.19 114 GLU A CA 1
ATOM 930 C C . GLU A 1 114 ? -13.802 10.417 5.816 1.00 85.19 114 GLU A C 1
ATOM 932 O O . GLU A 1 114 ? -14.550 9.463 5.588 1.00 85.19 114 GLU A O 1
ATOM 937 N N . ALA A 1 115 ? -14.128 11.670 5.487 1.00 85.88 115 ALA A N 1
ATOM 938 C CA . ALA A 1 115 ? -15.402 11.976 4.847 1.00 85.88 115 ALA A CA 1
ATOM 939 C C . ALA A 1 115 ? -15.561 11.212 3.507 1.00 85.88 115 ALA A C 1
ATOM 941 O O . ALA A 1 115 ? -14.584 11.042 2.771 1.00 85.88 115 ALA A O 1
ATOM 942 N N . PRO A 1 116 ? -16.777 10.755 3.159 1.00 85.75 116 PRO A N 1
ATOM 943 C CA . PRO A 1 116 ? -17.016 10.047 1.904 1.00 85.75 116 PRO A CA 1
ATOM 944 C C . PRO A 1 116 ? -16.548 10.844 0.676 1.00 85.75 116 PRO A C 1
ATOM 946 O O . PRO A 1 116 ? -16.831 12.036 0.556 1.00 85.75 116 PRO A O 1
ATOM 949 N N . GLY A 1 117 ? -15.833 10.181 -0.234 1.00 83.06 117 GLY A N 1
ATOM 950 C CA . GLY A 1 117 ? -15.322 10.763 -1.478 1.00 83.06 117 GLY A CA 1
ATOM 951 C C . GLY A 1 117 ? -14.118 11.707 -1.348 1.00 83.06 117 GLY A C 1
ATOM 952 O O . GLY A 1 117 ? -13.697 12.268 -2.358 1.00 83.06 117 GLY A O 1
ATOM 953 N N . THR A 1 118 ? -13.548 11.908 -0.155 1.00 83.38 118 THR A N 1
ATOM 954 C CA . THR A 1 118 ? -12.364 12.774 0.017 1.00 83.38 118 THR A CA 1
ATOM 955 C C . THR A 1 118 ? -11.036 12.074 -0.248 1.00 83.38 118 THR A C 1
ATOM 957 O O . THR A 1 118 ? -10.047 12.751 -0.533 1.00 83.38 118 THR A O 1
ATOM 960 N N . THR A 1 119 ? -11.000 10.743 -0.182 1.00 82.81 119 THR A N 1
ATOM 961 C CA . THR A 1 119 ? -9.808 9.931 -0.449 1.00 82.81 119 THR A CA 1
ATOM 962 C C . THR A 1 119 ? -10.164 8.734 -1.321 1.00 82.81 119 THR A C 1
ATOM 964 O O . THR A 1 119 ? -11.330 8.356 -1.440 1.00 82.81 119 THR A O 1
ATOM 967 N N . TYR A 1 120 ? -9.153 8.098 -1.922 1.00 78.88 120 TYR A N 1
ATOM 968 C CA . TYR A 1 120 ? -9.353 6.860 -2.685 1.00 78.88 120 TYR A CA 1
ATOM 969 C C . TYR A 1 120 ? -10.024 5.765 -1.845 1.00 78.88 120 TYR A C 1
ATOM 971 O O . TYR A 1 120 ? -10.846 5.009 -2.358 1.00 78.88 120 TYR A O 1
ATOM 979 N N . ARG A 1 121 ? -9.753 5.746 -0.536 1.00 84.56 121 ARG A N 1
ATOM 980 C CA . ARG A 1 121 ? -10.334 4.800 0.422 1.00 84.56 121 ARG A CA 1
ATOM 981 C C . ARG A 1 121 ? -11.828 5.020 0.631 1.00 84.56 121 ARG A C 1
ATOM 983 O O . ARG A 1 121 ? -12.553 4.056 0.838 1.00 84.56 121 ARG A O 1
ATOM 990 N N . SER A 1 122 ? -12.312 6.260 0.549 1.00 86.69 122 SER A N 1
ATOM 991 C CA . SER A 1 122 ? -13.716 6.607 0.807 1.00 86.69 122 SER A CA 1
ATOM 992 C C . SER A 1 122 ? -14.575 6.766 -0.456 1.00 86.69 122 SER A C 1
ATOM 994 O O . SER A 1 122 ? -15.784 6.973 -0.353 1.00 86.69 122 SER A O 1
ATOM 996 N N . HIS A 1 123 ? -13.979 6.671 -1.650 1.00 80.62 123 HIS A N 1
ATOM 997 C CA . HIS A 1 123 ? -14.659 6.871 -2.939 1.00 80.62 123 HIS A CA 1
ATOM 998 C C . HIS A 1 123 ? -15.263 5.578 -3.536 1.00 80.62 123 HIS A C 1
ATOM 1000 O O . HIS A 1 123 ? -16.078 5.644 -4.460 1.00 80.62 123 HIS A O 1
ATOM 1006 N N . GLY A 1 124 ? -14.894 4.408 -3.002 1.00 72.62 124 GLY A N 1
ATOM 1007 C CA . GLY A 1 124 ? -15.313 3.099 -3.512 1.00 72.62 124 G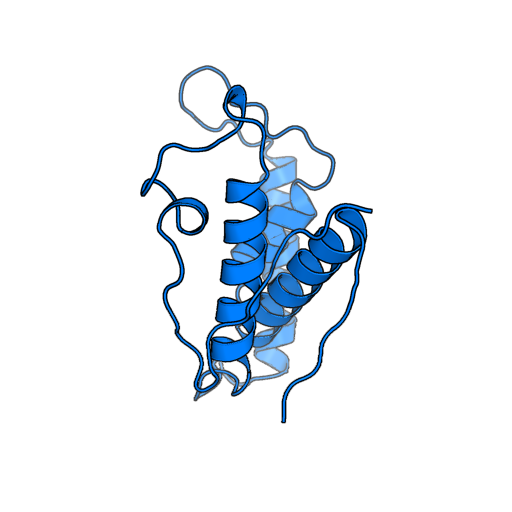LY A CA 1
ATOM 1008 C C . GLY A 1 124 ? -14.431 2.569 -4.654 1.00 72.62 124 GLY A C 1
ATOM 1009 O O . GLY A 1 124 ? -13.498 3.242 -5.097 1.00 72.62 124 GLY A O 1
ATOM 1010 N N . PRO A 1 125 ? -14.690 1.338 -5.128 1.00 72.06 125 PRO A N 1
ATOM 1011 C CA . PRO A 1 125 ? -13.766 0.613 -5.992 1.00 72.06 125 PRO A CA 1
ATOM 1012 C C . PRO A 1 125 ? -13.692 1.191 -7.410 1.00 72.06 125 PRO A C 1
ATOM 1014 O O . PRO A 1 125 ? -14.688 1.237 -8.134 1.00 72.06 125 PRO A O 1
ATOM 1017 N N . VAL A 1 126 ? -12.484 1.568 -7.834 1.00 81.75 126 VAL A N 1
ATOM 1018 C CA . VAL A 1 126 ? -12.160 1.935 -9.221 1.00 81.75 126 VAL A CA 1
ATOM 1019 C C . VAL A 1 126 ? -11.235 0.855 -9.793 1.00 81.75 126 VAL A C 1
ATOM 1021 O O . VAL A 1 126 ? -10.051 0.858 -9.455 1.00 81.75 126 VAL A O 1
ATOM 1024 N N . PRO A 1 127 ? -11.748 -0.087 -10.609 1.00 84.56 127 PRO A N 1
ATOM 1025 C CA . PRO A 1 127 ? -10.943 -1.177 -11.147 1.00 84.56 127 PRO A CA 1
ATOM 1026 C C . PRO A 1 127 ? -9.975 -0.669 -12.220 1.00 84.56 127 PRO A C 1
ATOM 1028 O O . PRO A 1 127 ? -10.381 -0.047 -13.204 1.00 84.56 127 PRO A O 1
ATOM 1031 N N . LEU A 1 128 ? -8.692 -0.957 -12.031 1.00 87.19 128 LEU A N 1
ATOM 1032 C CA . LEU A 1 128 ? -7.588 -0.634 -12.939 1.00 87.19 128 LEU A CA 1
ATOM 1033 C C . LEU A 1 128 ? -6.911 -1.900 -13.484 1.00 87.19 128 LEU A C 1
ATOM 1035 O O . LEU A 1 128 ? -6.208 -1.852 -14.498 1.00 87.19 128 LEU A O 1
ATOM 1039 N N . GLY A 1 129 ? -7.106 -3.037 -12.819 1.00 86.75 129 GLY A N 1
ATOM 1040 C CA . GLY A 1 129 ? -6.670 -4.349 -13.258 1.00 86.75 129 GLY A CA 1
ATOM 1041 C C . GLY A 1 129 ? -7.523 -4.933 -14.379 1.00 86.75 129 GLY A C 1
ATOM 1042 O O . GLY A 1 129 ? -8.570 -4.425 -14.771 1.00 86.75 129 GLY A O 1
ATOM 1043 N N . ARG A 1 130 ? -7.031 -6.047 -14.927 1.00 87.88 130 ARG A N 1
ATOM 1044 C CA . ARG A 1 130 ? -7.757 -6.849 -15.930 1.00 87.88 130 ARG A CA 1
ATOM 1045 C C . ARG A 1 130 ? -8.652 -7.914 -15.299 1.00 87.88 130 ARG A C 1
ATOM 1047 O O . ARG A 1 130 ? -9.483 -8.496 -15.988 1.00 87.88 130 ARG A O 1
ATOM 1054 N N . GLU A 1 131 ? -8.435 -8.189 -14.019 1.00 88.00 131 GLU A N 1
ATOM 1055 C CA . GLU A 1 131 ? -9.196 -9.162 -13.246 1.00 88.00 131 GLU A CA 1
ATOM 1056 C C . GLU A 1 131 ? -10.401 -8.483 -12.581 1.00 88.00 131 GLU A C 1
ATOM 1058 O O . GLU A 1 131 ? -10.399 -7.266 -12.396 1.00 88.00 131 GLU A O 1
ATOM 1063 N N . PRO A 1 132 ? -11.440 -9.243 -12.198 1.00 89.38 132 PRO A N 1
ATOM 1064 C CA . PRO A 1 132 ? -12.526 -8.704 -11.396 1.00 89.38 132 PRO A CA 1
ATOM 1065 C C . PRO A 1 132 ? -12.003 -8.085 -10.100 1.00 89.38 132 PRO A C 1
ATOM 1067 O O . PRO A 1 132 ? -11.117 -8.649 -9.454 1.00 89.38 132 PRO A O 1
ATOM 1070 N N . TYR A 1 133 ? -12.611 -6.972 -9.694 1.00 90.00 133 TYR A N 1
ATOM 1071 C CA . TYR A 1 133 ? -12.235 -6.287 -8.466 1.00 90.00 133 TYR A CA 1
ATOM 1072 C C . TYR A 1 133 ? -12.336 -7.232 -7.248 1.00 90.00 133 TYR A C 1
ATOM 1074 O O . TYR A 1 133 ? -13.348 -7.939 -7.117 1.00 90.00 133 TYR A O 1
ATOM 1082 N N . PRO A 1 134 ? -11.313 -7.290 -6.372 1.00 91.12 134 PRO A N 1
ATOM 1083 C CA . PRO A 1 134 ? -11.310 -8.180 -5.218 1.00 91.12 134 PRO A CA 1
ATOM 1084 C C . PRO A 1 134 ? -12.484 -7.911 -4.278 1.00 91.12 134 PRO A C 1
ATOM 1086 O O . PRO A 1 134 ? -12.848 -6.768 -4.011 1.00 91.12 134 PRO A O 1
ATOM 1089 N N . LYS A 1 135 ? -13.068 -8.989 -3.754 1.00 91.00 135 LYS A N 1
ATOM 1090 C CA . LYS A 1 135 ? -14.135 -8.919 -2.758 1.00 91.00 135 LYS A CA 1
ATOM 1091 C C . LYS A 1 135 ? -13.538 -9.174 -1.380 1.00 91.00 135 LYS A C 1
ATOM 1093 O O . LYS A 1 135 ? -12.927 -10.223 -1.181 1.00 91.00 135 LYS A O 1
ATOM 1098 N N . ILE A 1 136 ? -13.746 -8.247 -0.456 1.00 91.38 136 ILE A N 1
ATOM 1099 C CA . ILE A 1 136 ? -13.367 -8.377 0.951 1.00 91.38 136 ILE A CA 1
ATOM 1100 C C . ILE A 1 136 ? -14.642 -8.167 1.755 1.00 91.38 136 ILE A C 1
ATOM 1102 O O . ILE A 1 136 ? -15.406 -7.252 1.468 1.00 91.38 136 ILE A O 1
ATOM 1106 N N . GLU A 1 137 ? -14.917 -9.074 2.681 1.00 89.38 137 GLU A N 1
ATOM 1107 C CA . GLU A 1 137 ? -16.112 -9.037 3.517 1.00 89.38 137 GLU A CA 1
ATOM 1108 C C . GLU A 1 137 ? -15.688 -9.332 4.945 1.00 89.38 137 GLU A C 1
ATOM 1110 O O . GLU A 1 137 ? -14.941 -10.287 5.175 1.00 89.38 137 GLU A O 1
ATOM 1115 N N . ARG A 1 138 ? -16.175 -8.534 5.897 1.00 87.31 138 ARG A N 1
ATOM 1116 C CA . ARG A 1 138 ? -16.057 -8.883 7.306 1.00 87.31 138 ARG A CA 1
ATOM 1117 C C . ARG A 1 138 ? -16.947 -10.088 7.585 1.00 87.31 138 ARG A C 1
ATOM 1119 O O . ARG A 1 138 ? -18.115 -10.108 7.196 1.00 87.31 138 ARG A O 1
ATOM 1126 N N . VAL A 1 139 ? -16.379 -11.083 8.246 1.00 88.31 139 VAL A N 1
ATOM 1127 C CA . VAL A 1 139 ? -17.101 -12.243 8.760 1.00 88.31 139 VAL A CA 1
ATOM 1128 C C . VAL A 1 139 ? -16.982 -12.156 10.273 1.00 88.31 139 VAL A C 1
ATOM 1130 O O . VAL A 1 139 ? -15.869 -12.040 10.782 1.00 88.31 139 VAL A O 1
ATOM 1133 N N . ASP A 1 140 ? -18.115 -12.111 10.966 1.00 80.88 140 ASP A N 1
ATOM 1134 C CA . ASP A 1 140 ? -18.122 -12.154 12.426 1.00 80.88 140 ASP A CA 1
ATOM 1135 C C . ASP A 1 140 ? -17.783 -13.595 12.871 1.00 80.88 140 ASP A C 1
ATOM 1137 O O . ASP A 1 140 ? -18.210 -14.549 12.211 1.00 80.88 140 ASP A O 1
ATOM 1141 N N . GLU A 1 141 ? -16.988 -13.746 13.937 1.00 64.81 141 GLU A N 1
ATOM 1142 C CA . GLU A 1 141 ? -16.647 -15.056 14.532 1.00 64.81 141 GLU A CA 1
ATOM 1143 C C . GLU A 1 141 ? -17.855 -15.751 15.181 1.00 64.81 141 GLU A C 1
ATOM 1145 O O . GLU A 1 141 ? -18.664 -15.063 15.852 1.00 64.81 141 GLU A O 1
#

Sequence (141 aa):
MKYRIEISEEQLRVIGLAVDEYMRLRMGQFDDLAEDLAYDGIPRVKALTGKYTYDTALQKRCSNIKNLFDAAYKMAFPPRGYRGRQHDSWGTCIDLVHAIEHQQWLDAPEDKKEAPGTTYRSHGPVPLGREPYPKIERVDE

Secondary structure (DSSP, 8-state):
--------HHHHHHHHHHHHHHHHHHHT-HHHHHHHHHHTTS-----TTSS----HHHHHHHHHHHHHHHHHHHHHSTTTT--SS--TTHHHHHHHHHHHHHHHHHHS-GGGPPPTTSSTTTS-----SSSPPPP------

Foldseek 3Di:
DDDDDDDDLVVLVVVLVVLVVVLCLQQLVLLVVLLCVLCPVPPPPPPDPPDPPDDPVSVVSSVVSSVVSLVVQCVVPPDRSDDPDRDLCNQVSVLSNLQSLLVCLVVDDPVPHDPAPPDSSRPDGDRRHPDPRDDDDDDDD